Protein AF-A0A0A9FRZ3-F1 (afdb_monomer_lite)

Sequence (69 aa):
MCTNLCKIPCQKFIQDSFGMPVYMSPNFEDMSCEMIFGHEPPEDDPALKQPCFATKCIAKQNHHVNCSI

Radius of gyration: 14.71 Å; chains: 1; bounding box: 43×22×26 Å

Secondary structure (DSSP, 8-state):
--HHHHTHHHHHHHHHHHSS-EEEEE-TTT--EEEEET-PPPSS-HHHHSPTTTT-----TTS------

pLDDT: mean 76.31, std 13.16, range [51.16, 92.94]

Structure (mmCIF, N/CA/C/O backbone):
data_AF-A0A0A9FRZ3-F1
#
_entry.id   AF-A0A0A9FRZ3-F1
#
loop_
_atom_site.group_PDB
_atom_site.id
_atom_site.typ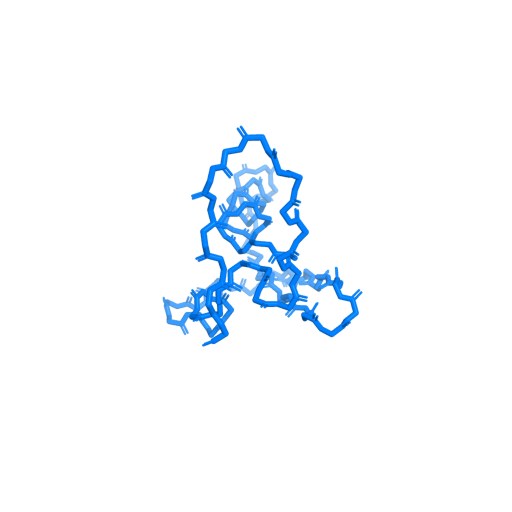e_symbol
_atom_site.label_atom_id
_atom_site.label_alt_id
_atom_site.label_comp_id
_atom_site.label_asym_id
_atom_site.label_entity_id
_atom_site.label_seq_id
_atom_site.pdbx_PDB_ins_code
_atom_site.Cartn_x
_atom_site.Cartn_y
_atom_site.Cartn_z
_atom_site.occupancy
_atom_site.B_iso_or_equiv
_atom_site.auth_seq_id
_atom_site.auth_comp_id
_atom_site.auth_asym_id
_atom_site.auth_atom_id
_atom_site.pdbx_PDB_model_num
ATOM 1 N N . MET A 1 1 ? 7.617 0.405 -6.195 1.00 62.91 1 MET A N 1
ATOM 2 C CA . MET A 1 1 ? 6.451 0.410 -5.289 1.00 62.91 1 MET A CA 1
ATOM 3 C C . MET A 1 1 ? 6.390 -0.945 -4.592 1.00 62.91 1 MET A C 1
ATOM 5 O O . MET A 1 1 ? 6.596 -1.936 -5.280 1.00 62.91 1 MET A O 1
ATOM 9 N N . CYS A 1 2 ? 6.176 -1.012 -3.274 1.00 70.06 2 CYS A N 1
ATOM 10 C CA . CYS A 1 2 ? 6.071 -2.286 -2.551 1.00 70.06 2 CYS A CA 1
ATOM 11 C C . CYS A 1 2 ? 4.750 -2.349 -1.789 1.00 70.06 2 CYS A C 1
ATOM 13 O O . CYS A 1 2 ? 4.539 -1.560 -0.871 1.00 70.06 2 CYS A O 1
ATOM 15 N N . THR A 1 3 ? 3.868 -3.275 -2.154 1.00 74.56 3 THR A N 1
ATOM 16 C CA . THR A 1 3 ? 2.496 -3.350 -1.629 1.00 74.56 3 THR A CA 1
ATOM 17 C C . THR A 1 3 ? 2.432 -3.614 -0.123 1.00 74.56 3 THR A C 1
ATOM 19 O O . THR A 1 3 ? 1.613 -3.009 0.566 1.00 74.56 3 THR A O 1
ATOM 22 N N . ASN A 1 4 ? 3.381 -4.371 0.427 1.00 73.19 4 ASN A N 1
ATOM 23 C CA . ASN A 1 4 ? 3.492 -4.579 1.877 1.00 73.19 4 ASN A CA 1
ATOM 24 C C . ASN A 1 4 ? 3.911 -3.321 2.661 1.00 73.19 4 ASN A C 1
ATOM 26 O O . ASN A 1 4 ? 3.730 -3.275 3.874 1.00 73.19 4 ASN A O 1
ATOM 30 N N . LE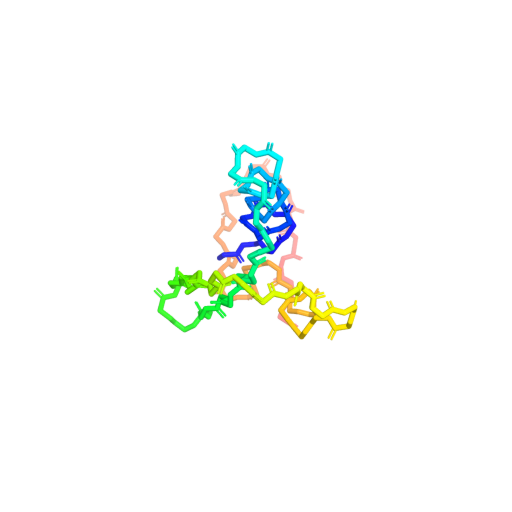U A 1 5 ? 4.452 -2.298 1.988 1.00 74.25 5 LEU A N 1
ATOM 31 C CA . LEU A 1 5 ? 4.893 -1.051 2.618 1.00 74.25 5 LEU A CA 1
ATOM 32 C C . LEU A 1 5 ? 3.984 0.140 2.301 1.00 74.25 5 LEU A C 1
ATOM 34 O O . LEU A 1 5 ? 3.802 1.000 3.152 1.00 74.25 5 LEU A O 1
ATOM 38 N N . CYS A 1 6 ? 3.442 0.231 1.086 1.00 78.81 6 CYS A N 1
ATOM 39 C CA . CYS A 1 6 ? 2.649 1.388 0.667 1.00 78.81 6 CYS A CA 1
ATOM 40 C C . CYS A 1 6 ? 1.143 1.122 0.647 1.00 78.81 6 CYS A C 1
ATOM 42 O O . CYS A 1 6 ? 0.381 2.051 0.871 1.00 78.81 6 CYS A O 1
ATOM 44 N N . LYS A 1 7 ? 0.705 -0.116 0.379 1.00 84.56 7 LYS A N 1
ATOM 45 C CA . LYS A 1 7 ? -0.711 -0.450 0.182 1.00 84.56 7 LYS A CA 1
ATOM 46 C C . LYS A 1 7 ? -1.364 -0.857 1.496 1.00 84.56 7 LYS A C 1
ATOM 48 O O . LYS A 1 7 ? -2.201 -0.116 1.997 1.00 84.56 7 LYS A O 1
ATOM 53 N N . ILE A 1 8 ? -0.909 -1.952 2.108 1.00 85.88 8 ILE A N 1
ATOM 54 C CA . ILE A 1 8 ? -1.509 -2.486 3.343 1.00 85.88 8 ILE A CA 1
ATOM 55 C C . ILE A 1 8 ? -1.548 -1.451 4.483 1.00 85.88 8 ILE A C 1
ATOM 57 O O . ILE A 1 8 ? -2.633 -1.185 5.005 1.00 85.88 8 ILE A O 1
ATOM 61 N N . PRO A 1 9 ? -0.424 -0.820 4.884 1.00 86.31 9 PRO A N 1
ATOM 62 C CA . PRO A 1 9 ? -0.460 0.113 6.007 1.00 86.31 9 PRO A CA 1
ATOM 63 C C . PRO A 1 9 ? -1.231 1.396 5.687 1.00 86.31 9 PRO A C 1
ATOM 65 O O . PRO A 1 9 ? -1.822 1.977 6.590 1.00 86.31 9 PRO A O 1
ATOM 68 N N . CYS A 1 10 ? -1.270 1.840 4.427 1.00 87.06 10 CYS A N 1
ATOM 69 C CA . CYS A 1 10 ? -1.977 3.066 4.069 1.00 87.06 10 CYS A CA 1
ATOM 70 C C . CYS A 1 10 ? -3.492 2.840 3.967 1.00 87.06 10 CYS A C 1
ATOM 72 O O . CYS A 1 10 ? -4.260 3.662 4.461 1.00 87.06 10 CYS A O 1
ATOM 74 N N . GLN A 1 11 ? -3.925 1.687 3.445 1.00 88.94 11 GLN A N 1
ATOM 75 C CA . GLN A 1 11 ? -5.326 1.264 3.516 1.00 88.94 11 GLN A CA 1
ATOM 76 C C . GLN A 1 11 ? -5.800 1.171 4.966 1.00 88.94 11 GLN A C 1
ATOM 78 O O . GLN A 1 11 ? -6.830 1.746 5.311 1.00 88.94 11 GLN A O 1
ATOM 83 N N . LYS A 1 12 ? -5.002 0.528 5.830 1.00 89.31 12 LYS A N 1
ATOM 84 C CA . LYS A 1 12 ? -5.291 0.436 7.262 1.00 89.31 12 LYS A CA 1
ATOM 85 C C . LYS A 1 12 ? -5.364 1.817 7.918 1.00 89.31 12 LYS A C 1
ATOM 87 O O . LYS A 1 12 ? -6.322 2.105 8.618 1.00 89.31 12 LYS A O 1
ATOM 92 N N . PHE A 1 13 ? -4.392 2.689 7.650 1.00 90.12 13 PHE A N 1
ATOM 93 C CA . PHE A 1 13 ? -4.367 4.042 8.203 1.00 90.12 13 PHE A CA 1
ATOM 94 C C . PHE A 1 13 ? -5.600 4.857 7.805 1.00 90.12 13 PHE A C 1
ATOM 96 O O . PHE A 1 13 ? -6.183 5.532 8.652 1.00 90.12 13 PHE A O 1
ATOM 103 N N . ILE A 1 14 ? -6.006 4.798 6.534 1.00 89.12 14 ILE A N 1
ATOM 104 C CA . ILE A 1 14 ? -7.180 5.528 6.049 1.00 89.12 14 ILE A CA 1
ATOM 105 C C . ILE A 1 14 ? -8.457 4.958 6.665 1.00 89.12 14 ILE A C 1
ATOM 107 O O . ILE A 1 14 ? -9.310 5.729 7.100 1.00 89.12 14 ILE A O 1
ATOM 111 N N . GLN A 1 15 ? -8.572 3.634 6.757 1.00 88.88 15 GLN A N 1
ATOM 112 C CA . GLN A 1 15 ? -9.715 2.992 7.398 1.00 88.88 15 GLN A CA 1
ATOM 113 C C . GLN A 1 15 ? -9.814 3.362 8.883 1.00 88.88 15 GLN A C 1
ATOM 115 O O . GLN A 1 15 ? -10.884 3.758 9.336 1.00 88.88 15 GLN A O 1
ATOM 120 N N . ASP A 1 16 ? -8.700 3.314 9.614 1.00 91.75 16 ASP A N 1
ATOM 121 C CA . ASP A 1 16 ? -8.654 3.618 11.047 1.00 91.75 16 ASP A CA 1
ATOM 122 C C . ASP A 1 16 ? -8.869 5.122 11.326 1.00 91.75 16 ASP A C 1
ATOM 124 O O . ASP A 1 16 ? -9.492 5.483 12.323 1.00 91.75 16 ASP A O 1
ATOM 128 N N . SER A 1 17 ? -8.384 6.011 10.449 1.00 92.94 17 SER A N 1
ATOM 129 C CA . SER A 1 17 ? -8.443 7.471 10.656 1.00 92.94 17 SER A CA 1
ATOM 130 C C . SER A 1 17 ? -9.722 8.121 10.127 1.00 92.94 17 SER A C 1
ATOM 132 O O . SER A 1 17 ? -10.238 9.049 10.745 1.00 92.94 17 SER A O 1
ATOM 134 N N . PHE A 1 18 ? -10.222 7.672 8.972 1.00 88.00 18 PHE A N 1
ATOM 135 C CA . PHE A 1 18 ? -11.392 8.257 8.305 1.00 88.00 18 PHE A CA 1
ATOM 136 C C . PHE A 1 18 ? -12.652 7.394 8.427 1.00 88.00 18 PHE A C 1
ATOM 138 O O . PHE A 1 18 ? -13.734 7.859 8.075 1.00 88.00 18 PHE A O 1
ATOM 145 N N . GLY A 1 19 ? -12.538 6.151 8.905 1.00 90.25 19 GLY A N 1
ATOM 146 C CA . GLY A 1 19 ? -13.680 5.253 9.084 1.00 90.25 19 GLY A CA 1
ATOM 147 C C . GLY A 1 19 ? -14.312 4.771 7.777 1.00 90.25 19 GLY A C 1
ATOM 148 O O . GLY A 1 19 ? -15.447 4.301 7.796 1.00 90.25 19 GLY A O 1
ATOM 149 N N . MET A 1 20 ? -13.614 4.895 6.643 1.00 89.25 20 MET A N 1
ATOM 150 C CA . MET A 1 20 ? -14.110 4.454 5.337 1.00 89.25 20 MET A CA 1
ATOM 151 C C . MET A 1 20 ? -13.186 3.412 4.704 1.00 89.25 20 MET A C 1
ATOM 153 O O . MET A 1 20 ? -11.962 3.532 4.821 1.00 89.25 20 MET A O 1
ATOM 157 N N . PRO A 1 21 ? -13.740 2.404 4.006 1.00 88.06 21 PRO A N 1
ATOM 158 C CA . PRO A 1 21 ? -12.927 1.466 3.252 1.00 88.06 21 PRO A CA 1
ATOM 159 C C . PRO A 1 21 ? -12.225 2.194 2.102 1.00 88.06 21 PRO A C 1
ATOM 161 O O . PRO A 1 21 ? -12.792 3.090 1.468 1.00 88.06 21 PRO A O 1
ATOM 164 N N . VAL A 1 22 ? -10.979 1.811 1.838 1.00 90.19 22 VAL A N 1
ATOM 165 C CA . VAL A 1 22 ? -10.215 2.318 0.700 1.00 90.19 22 VAL A CA 1
ATOM 166 C C . VAL A 1 22 ? -9.468 1.180 0.020 1.00 90.19 22 VAL A C 1
ATOM 168 O O . VAL A 1 22 ? -8.803 0.352 0.655 1.00 90.19 22 VAL A O 1
ATOM 171 N N . TYR A 1 23 ? -9.524 1.177 -1.302 1.00 89.12 23 TYR A N 1
ATOM 172 C CA . TYR A 1 23 ? -8.738 0.289 -2.129 1.00 89.12 23 TYR A CA 1
ATOM 173 C C . TYR A 1 23 ? -7.596 1.052 -2.792 1.00 89.12 23 TYR A C 1
ATOM 175 O O . TYR A 1 23 ? -7.808 2.093 -3.404 1.00 89.12 23 TYR A O 1
ATOM 183 N N . MET A 1 24 ? -6.374 0.542 -2.664 1.00 88.50 24 MET A N 1
ATOM 184 C CA . MET A 1 24 ? -5.205 1.115 -3.324 1.00 88.50 24 MET A CA 1
ATOM 185 C C . MET A 1 24 ? -4.799 0.271 -4.525 1.00 88.50 24 MET A C 1
ATOM 187 O O . MET A 1 24 ? -4.387 -0.878 -4.360 1.00 88.50 24 MET A O 1
ATOM 191 N N . SER A 1 25 ? -4.867 0.847 -5.721 1.00 87.44 25 SER A N 1
ATOM 192 C CA . SER A 1 25 ? -4.463 0.207 -6.971 1.00 87.44 25 SER A CA 1
ATOM 193 C C . SER A 1 25 ? -3.116 0.772 -7.439 1.00 87.44 25 SER A C 1
ATOM 195 O O . SER A 1 25 ? -3.067 1.894 -7.945 1.00 87.44 25 SER A O 1
ATOM 197 N N . PRO A 1 26 ? -1.995 0.057 -7.235 1.00 84.94 26 PRO A N 1
ATOM 198 C CA . PRO A 1 26 ? -0.697 0.517 -7.706 1.00 84.94 26 PRO A CA 1
ATOM 199 C C . PRO A 1 26 ? -0.549 0.294 -9.213 1.00 84.94 26 PRO A C 1
ATOM 201 O O . PRO A 1 26 ? -0.786 -0.806 -9.714 1.00 84.94 26 PRO A O 1
ATOM 204 N N . ASN A 1 27 ? -0.056 1.311 -9.910 1.00 83.12 27 ASN A N 1
ATOM 205 C CA . ASN A 1 27 ? 0.482 1.189 -11.251 1.00 83.12 27 ASN A CA 1
ATOM 206 C C . ASN A 1 27 ? 2.012 1.034 -11.161 1.00 83.12 27 ASN A C 1
ATOM 208 O O . ASN A 1 27 ? 2.743 1.867 -10.620 1.00 83.12 27 ASN A O 1
ATOM 212 N N . PHE A 1 28 ? 2.509 -0.113 -11.623 1.00 77.19 28 PHE A N 1
ATOM 213 C CA . PHE A 1 28 ? 3.928 -0.459 -11.536 1.00 77.19 28 PHE A CA 1
ATOM 214 C C . PHE A 1 28 ? 4.757 0.097 -12.703 1.00 77.19 28 PHE A C 1
ATOM 216 O O . PHE A 1 28 ? 5.984 0.135 -12.585 1.00 77.19 28 PHE A O 1
ATOM 223 N N . GLU A 1 29 ? 4.116 0.542 -13.789 1.00 78.50 29 GLU A N 1
ATOM 224 C CA . GLU A 1 29 ? 4.791 1.111 -14.961 1.00 78.50 29 GLU A CA 1
ATOM 225 C C . GLU A 1 29 ? 5.266 2.544 -14.690 1.00 78.50 29 GLU A C 1
ATOM 227 O O . GLU A 1 29 ? 6.427 2.877 -14.929 1.00 78.50 29 GLU A O 1
ATOM 232 N N . ASP A 1 30 ? 4.392 3.372 -14.120 1.00 79.69 30 ASP A N 1
ATOM 233 C CA . ASP A 1 30 ? 4.650 4.779 -13.783 1.00 79.69 30 ASP A CA 1
ATOM 234 C C . ASP A 1 30 ? 5.016 4.992 -12.299 1.00 79.69 30 ASP A C 1
ATOM 236 O O . ASP A 1 30 ? 5.425 6.084 -11.901 1.00 79.69 30 ASP A O 1
ATOM 240 N N . MET A 1 31 ? 4.916 3.937 -11.482 1.00 77.38 31 MET A N 1
ATOM 241 C CA . MET A 1 31 ? 5.096 3.965 -10.027 1.00 77.38 31 MET A CA 1
ATOM 242 C C . MET A 1 31 ? 4.065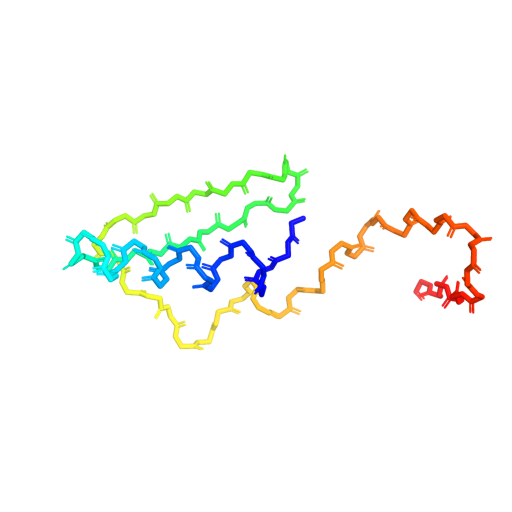 4.823 -9.275 1.00 77.38 31 MET A C 1
ATOM 244 O O . MET A 1 31 ? 4.339 5.235 -8.143 1.00 77.38 31 MET A O 1
ATOM 248 N N . SER A 1 32 ? 2.893 5.072 -9.861 1.00 82.50 32 SER A N 1
ATOM 249 C CA . SER A 1 32 ? 1.776 5.779 -9.230 1.00 82.50 32 SER A CA 1
ATOM 250 C C . SER A 1 32 ? 0.838 4.821 -8.479 1.00 82.50 32 SER A C 1
ATOM 252 O O . SER A 1 32 ? 0.899 3.601 -8.635 1.00 82.50 32 SER A O 1
ATOM 254 N N . CYS A 1 33 ? 0.010 5.348 -7.574 1.00 85.25 33 CYS A N 1
ATOM 255 C CA . CYS A 1 33 ? -0.987 4.566 -6.839 1.00 85.25 33 CYS A CA 1
ATOM 256 C C . CYS A 1 33 ? -2.310 5.322 -6.824 1.00 85.25 33 CYS A C 1
ATOM 258 O O . CYS A 1 33 ? -2.364 6.456 -6.344 1.00 85.25 33 CYS A O 1
ATOM 260 N N . GLU A 1 34 ? -3.369 4.685 -7.306 1.00 88.94 34 GLU A N 1
ATOM 261 C CA . GLU A 1 34 ? -4.718 5.230 -7.250 1.00 88.94 34 GLU A CA 1
ATOM 262 C C 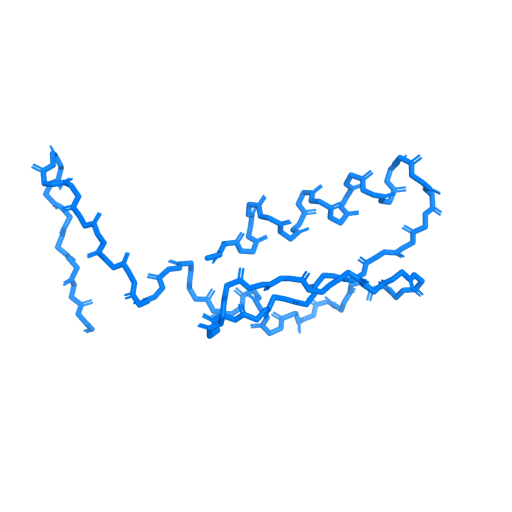. GLU A 1 34 ? -5.407 4.802 -5.954 1.00 88.94 34 GLU A C 1
ATOM 264 O O . GLU A 1 34 ? -5.366 3.633 -5.565 1.00 88.94 34 GLU A O 1
ATOM 269 N N . MET A 1 35 ? -6.048 5.757 -5.278 1.00 89.56 35 MET A N 1
ATOM 270 C CA . MET A 1 35 ? -6.818 5.514 -4.058 1.00 89.56 35 MET A CA 1
ATOM 271 C C . MET A 1 35 ? -8.310 5.585 -4.379 1.00 89.56 35 MET A C 1
ATOM 273 O O . MET A 1 35 ? -8.820 6.637 -4.760 1.00 89.56 35 MET A O 1
ATOM 277 N N . ILE A 1 36 ? -9.010 4.468 -4.212 1.00 89.75 36 ILE A N 1
ATOM 278 C CA . ILE A 1 36 ? -10.436 4.323 -4.497 1.00 89.75 36 ILE A CA 1
ATOM 279 C C . ILE A 1 36 ? -11.177 4.246 -3.162 1.00 89.75 36 ILE A C 1
ATOM 281 O O . ILE A 1 36 ? -11.148 3.227 -2.470 1.00 89.75 36 ILE A O 1
ATOM 285 N N . PHE A 1 37 ? -11.818 5.347 -2.781 1.00 89.81 37 PHE A N 1
ATOM 286 C CA . PHE A 1 37 ? -12.606 5.439 -1.552 1.00 89.81 37 PHE A CA 1
ATOM 287 C C . PHE A 1 37 ? -13.941 4.699 -1.690 1.00 89.81 37 PHE A C 1
ATOM 289 O O . PHE A 1 37 ? -14.560 4.711 -2.752 1.00 89.81 37 PHE A O 1
ATOM 296 N N . GLY A 1 38 ? -14.399 4.067 -0.610 1.00 87.12 38 GLY A N 1
ATOM 297 C CA . GLY A 1 38 ? -15.654 3.312 -0.582 1.00 87.12 38 GLY A CA 1
ATOM 298 C C . GLY A 1 38 ? -15.550 1.889 -1.139 1.00 87.12 38 GLY A C 1
ATOM 299 O O . GLY A 1 38 ? -16.555 1.185 -1.167 1.00 87.12 38 GLY A O 1
ATOM 300 N N . HIS A 1 39 ? -14.363 1.456 -1.569 1.00 86.44 39 HIS A N 1
ATOM 301 C CA . HIS A 1 39 ? -14.135 0.104 -2.072 1.00 86.44 39 HIS A CA 1
ATOM 302 C C . HIS A 1 39 ? -13.355 -0.720 -1.048 1.00 86.44 39 HIS A C 1
ATOM 304 O O . HIS A 1 39 ? -12.295 -0.296 -0.581 1.00 86.44 39 HIS A O 1
ATOM 310 N N . GLU A 1 40 ? -13.885 -1.887 -0.687 1.00 84.69 40 GLU A N 1
ATOM 311 C CA . GLU A 1 40 ? -13.179 -2.813 0.194 1.00 84.69 40 GLU A CA 1
ATOM 312 C C . GLU A 1 40 ? -12.002 -3.465 -0.542 1.00 84.69 40 GLU A C 1
ATOM 314 O O . GLU A 1 40 ? -12.113 -3.778 -1.731 1.00 84.69 40 GLU A O 1
ATOM 319 N N . PRO A 1 41 ? -10.857 -3.667 0.134 1.00 81.81 41 PRO A N 1
ATOM 320 C CA . PRO A 1 41 ? -9.759 -4.419 -0.445 1.00 81.81 41 PRO A CA 1
ATOM 321 C C . PRO A 1 41 ? -10.209 -5.848 -0.801 1.00 81.81 41 PRO A C 1
ATOM 323 O O . PRO A 1 41 ? -10.779 -6.525 0.055 1.00 81.81 41 PRO A O 1
ATOM 326 N N . PRO A 1 42 ? -9.950 -6.329 -2.028 1.00 83.38 42 PRO A N 1
ATOM 327 C CA . PRO A 1 42 ? -10.216 -7.711 -2.396 1.00 83.38 42 PRO A CA 1
ATOM 328 C C . PRO A 1 42 ? -9.316 -8.659 -1.593 1.00 83.38 42 PRO A C 1
ATOM 330 O O . PRO A 1 42 ? -8.164 -8.338 -1.302 1.00 83.38 42 PRO A O 1
ATOM 333 N N . GLU A 1 43 ? -9.832 -9.844 -1.266 1.00 79.38 43 GLU A N 1
ATOM 334 C CA . GLU A 1 43 ? -9.100 -10.851 -0.485 1.00 79.38 43 GLU A CA 1
ATOM 335 C C . GLU A 1 43 ? -7.877 -11.399 -1.244 1.00 79.38 43 GLU A C 1
ATOM 337 O O . GLU A 1 43 ? -6.807 -11.568 -0.662 1.00 79.38 43 GLU A O 1
ATOM 342 N N . ASP A 1 44 ? -8.005 -11.611 -2.560 1.00 80.44 44 ASP A N 1
ATOM 343 C CA . ASP A 1 44 ? -6.926 -12.104 -3.422 1.00 80.44 44 ASP A CA 1
ATOM 344 C C . ASP A 1 44 ? -6.427 -11.006 -4.371 1.00 80.44 44 ASP A C 1
ATOM 346 O O . ASP A 1 44 ? -6.802 -10.902 -5.542 1.00 80.44 44 ASP A O 1
ATOM 350 N N . ASP A 1 45 ? -5.596 -10.128 -3.823 1.00 80.12 45 ASP A N 1
ATOM 351 C CA . ASP A 1 45 ? -5.139 -8.931 -4.506 1.00 80.12 45 ASP A CA 1
ATOM 352 C C . ASP A 1 45 ? -4.004 -9.218 -5.509 1.00 80.12 45 ASP A C 1
ATOM 354 O O . ASP A 1 45 ? -2.909 -9.646 -5.115 1.00 80.12 45 ASP A O 1
ATOM 358 N N . PRO A 1 46 ? -4.183 -8.929 -6.810 1.00 80.38 46 PRO A N 1
ATOM 359 C CA . PRO A 1 46 ? -3.150 -9.183 -7.810 1.00 80.38 46 PRO A CA 1
ATOM 360 C C . PRO A 1 46 ? -1.880 -8.353 -7.573 1.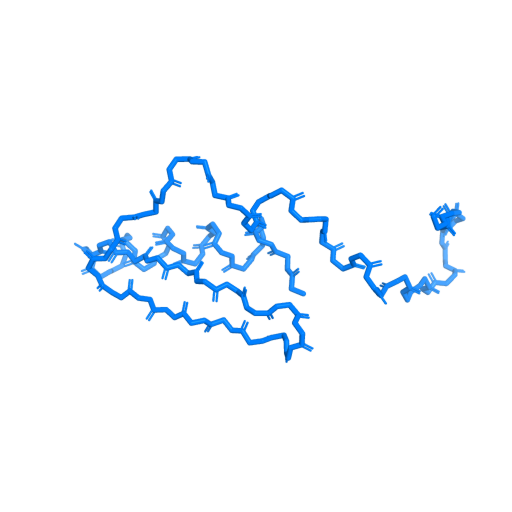00 80.38 46 PRO A C 1
ATOM 362 O O . PRO A 1 46 ? -0.786 -8.789 -7.938 1.00 80.38 46 PRO A O 1
ATOM 365 N N . ALA A 1 47 ? -1.982 -7.194 -6.915 1.00 77.94 47 ALA A N 1
ATOM 366 C CA . ALA A 1 47 ? -0.822 -6.371 -6.596 1.00 77.94 47 ALA A CA 1
ATOM 367 C C . ALA A 1 47 ? 0.037 -6.962 -5.460 1.00 77.94 47 ALA A C 1
ATOM 369 O O . ALA A 1 47 ? 1.199 -6.577 -5.318 1.00 77.94 47 ALA A O 1
ATOM 370 N N . LEU A 1 48 ? -0.494 -7.900 -4.663 1.00 78.25 48 LEU A N 1
ATOM 371 C CA . LEU A 1 48 ? 0.286 -8.655 -3.669 1.00 78.25 48 LEU A CA 1
ATOM 372 C C . LEU A 1 48 ? 1.087 -9.805 -4.298 1.00 78.25 48 LEU A C 1
ATOM 374 O O . LEU A 1 48 ? 2.074 -10.247 -3.715 1.00 78.25 48 LEU A O 1
ATOM 378 N N . LYS A 1 49 ? 0.704 -10.266 -5.496 1.00 78.31 49 LYS A N 1
ATOM 379 C CA . LYS A 1 49 ? 1.399 -11.343 -6.227 1.00 78.31 49 LYS A CA 1
ATOM 380 C C . LYS A 1 49 ? 2.660 -10.859 -6.952 1.00 78.31 49 LYS A C 1
ATOM 382 O O . LYS A 1 49 ? 3.513 -11.662 -7.316 1.00 78.31 49 LYS A O 1
ATOM 387 N N . GLN A 1 50 ? 2.782 -9.552 -7.169 1.00 68.88 50 GLN A N 1
ATOM 388 C CA . GLN A 1 50 ? 3.919 -8.930 -7.847 1.00 68.88 50 GLN A CA 1
ATOM 389 C C . GLN A 1 50 ? 5.076 -8.686 -6.855 1.00 68.88 50 GLN A C 1
ATOM 391 O O . GLN A 1 50 ? 4.853 -8.077 -5.804 1.00 68.88 50 GLN A O 1
ATOM 396 N N . PRO A 1 51 ? 6.322 -9.107 -7.157 1.00 70.31 51 PRO A N 1
ATOM 397 C CA . PRO A 1 51 ? 7.451 -8.864 -6.268 1.00 70.31 51 PRO A CA 1
ATOM 398 C C . PRO A 1 51 ? 7.801 -7.373 -6.194 1.00 70.31 51 PRO A C 1
ATOM 400 O O . PRO A 1 51 ? 7.816 -6.650 -7.195 1.00 70.31 51 PRO A O 1
ATOM 403 N N . CYS A 1 52 ? 8.129 -6.902 -4.989 1.00 70.25 52 CYS A N 1
ATOM 404 C CA . CYS A 1 52 ? 8.531 -5.518 -4.771 1.00 70.25 52 CYS A CA 1
ATOM 405 C C . CYS A 1 52 ? 9.801 -5.193 -5.570 1.00 70.25 52 CYS A C 1
ATOM 407 O O . CYS A 1 52 ? 10.843 -5.802 -5.354 1.00 70.25 52 CYS A O 1
ATOM 409 N N . PHE A 1 53 ? 9.720 -4.193 -6.454 1.00 64.19 53 PHE A N 1
ATOM 410 C CA . PHE A 1 53 ? 10.849 -3.727 -7.273 1.00 64.19 53 PHE A CA 1
ATOM 411 C C . PHE A 1 53 ? 11.463 -4.787 -8.207 1.00 64.19 53 PHE A C 1
ATOM 413 O O . PHE A 1 53 ? 12.666 -4.741 -8.458 1.00 64.19 53 PHE A O 1
ATOM 420 N N . ALA A 1 54 ? 10.647 -5.673 -8.789 1.00 59.59 54 ALA A N 1
ATOM 421 C CA . ALA A 1 54 ? 11.074 -6.662 -9.792 1.00 59.59 54 ALA A CA 1
ATOM 422 C C . ALA A 1 54 ? 12.023 -6.097 -10.876 1.00 59.59 54 ALA A C 1
ATOM 424 O O . ALA A 1 54 ? 12.972 -6.750 -11.291 1.00 59.59 54 ALA A O 1
ATOM 425 N N . THR A 1 55 ? 11.801 -4.848 -11.300 1.00 56.25 55 THR A N 1
ATOM 426 C CA . THR A 1 55 ? 12.563 -4.156 -12.354 1.00 56.25 55 THR A CA 1
ATOM 427 C C . THR A 1 55 ? 13.716 -3.281 -11.855 1.00 56.25 55 THR A C 1
ATOM 429 O O . THR A 1 55 ? 14.398 -2.650 -12.660 1.00 56.25 55 THR A O 1
ATOM 432 N N . LYS A 1 56 ? 13.962 -3.197 -10.541 1.00 56.31 56 LYS A N 1
ATOM 433 C CA . LYS A 1 56 ? 14.999 -2.325 -9.966 1.00 56.31 56 LYS A CA 1
ATOM 434 C C . LYS A 1 56 ? 15.834 -3.066 -8.924 1.00 56.31 56 LYS A C 1
ATOM 436 O O . LYS A 1 56 ? 15.818 -2.711 -7.748 1.00 56.31 56 LYS A O 1
ATOM 441 N N . CYS A 1 57 ? 16.648 -4.028 -9.363 1.00 54.81 57 CYS A N 1
ATOM 442 C CA . CYS A 1 57 ? 17.847 -4.376 -8.600 1.00 54.81 57 CYS A CA 1
ATOM 443 C C . CYS A 1 57 ? 18.840 -3.198 -8.690 1.00 54.81 57 CYS A C 1
ATOM 445 O O . CYS A 1 57 ? 19.731 -3.166 -9.532 1.00 54.81 57 CYS A O 1
ATOM 447 N N . ILE A 1 58 ? 18.663 -2.184 -7.837 1.00 59.84 58 ILE A N 1
ATOM 448 C CA . ILE A 1 58 ? 19.691 -1.171 -7.561 1.00 59.84 58 ILE A CA 1
ATOM 449 C C . ILE A 1 58 ? 20.446 -1.664 -6.328 1.00 59.84 58 ILE A C 1
ATOM 451 O O . ILE A 1 58 ? 20.272 -1.162 -5.217 1.00 59.84 58 ILE A O 1
ATOM 455 N N . ALA A 1 59 ? 21.242 -2.718 -6.503 1.00 55.50 59 ALA A N 1
ATOM 456 C CA . ALA A 1 59 ? 22.132 -3.181 -5.452 1.00 55.50 59 ALA A CA 1
ATOM 457 C C . ALA A 1 59 ? 23.198 -2.100 -5.204 1.00 55.50 59 ALA A C 1
ATOM 459 O O . ALA A 1 59 ? 24.155 -1.966 -5.965 1.00 55.50 59 ALA A O 1
ATOM 460 N N . LYS A 1 60 ? 23.066 -1.319 -4.124 1.00 54.56 60 LYS A N 1
ATOM 461 C CA . LYS A 1 60 ? 24.248 -0.698 -3.514 1.00 54.56 60 LYS A CA 1
ATOM 462 C C . LYS A 1 60 ? 25.053 -1.844 -2.905 1.00 54.56 60 LYS A C 1
ATOM 464 O O . LYS A 1 60 ? 24.600 -2.459 -1.943 1.00 54.56 60 LYS A O 1
ATOM 469 N N . GLN A 1 61 ? 26.191 -2.156 -3.521 1.00 51.94 61 GLN A N 1
ATOM 470 C CA . GLN A 1 61 ? 27.066 -3.304 -3.250 1.00 51.94 61 GLN A CA 1
ATOM 471 C C . GLN 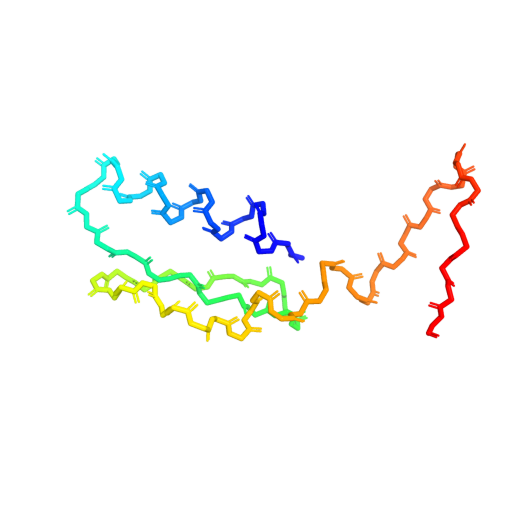A 1 61 ? 27.713 -3.293 -1.846 1.00 51.94 61 GLN A C 1
ATOM 473 O O . GLN A 1 61 ? 28.930 -3.311 -1.727 1.00 51.94 61 GLN A O 1
ATOM 478 N N . ASN A 1 62 ? 26.933 -3.250 -0.765 1.00 55.28 62 ASN A N 1
ATOM 479 C CA . ASN A 1 62 ? 27.470 -3.345 0.601 1.00 55.28 62 ASN A CA 1
ATOM 480 C C . ASN A 1 62 ? 27.217 -4.716 1.240 1.00 55.28 62 ASN A C 1
ATOM 482 O O . ASN A 1 62 ? 27.915 -5.095 2.171 1.00 55.28 62 ASN A O 1
ATOM 486 N N . HIS A 1 63 ? 26.263 -5.486 0.716 1.00 56.59 63 HIS A N 1
ATOM 487 C CA . HIS A 1 63 ? 26.049 -6.879 1.090 1.00 56.59 63 HIS A CA 1
ATOM 488 C C . HIS A 1 63 ? 25.858 -7.697 -0.182 1.00 56.59 63 HIS A C 1
ATOM 490 O O . HIS A 1 63 ? 25.224 -7.237 -1.127 1.00 56.59 63 HIS A O 1
ATOM 496 N N . HIS A 1 64 ? 26.465 -8.878 -0.217 1.00 51.50 64 HIS A N 1
ATOM 497 C CA . HIS A 1 64 ? 26.630 -9.749 -1.381 1.00 51.50 64 HIS A CA 1
ATOM 498 C C . HIS A 1 64 ? 25.286 -10.369 -1.828 1.00 51.50 64 HIS A C 1
ATOM 500 O O . HIS A 1 64 ? 25.065 -11.568 -1.689 1.00 51.50 64 HIS A O 1
ATOM 506 N N . VAL A 1 65 ? 24.351 -9.550 -2.316 1.00 56.25 65 VAL A N 1
ATOM 507 C CA . VAL A 1 65 ? 23.069 -10.006 -2.864 1.00 56.25 65 VAL A CA 1
ATOM 508 C C . VAL A 1 65 ? 23.231 -10.324 -4.346 1.00 56.25 65 VAL A C 1
ATOM 510 O O . VAL A 1 65 ? 23.468 -9.439 -5.166 1.00 56.25 65 VAL A O 1
ATOM 513 N N . ASN A 1 66 ? 23.124 -11.607 -4.688 1.00 56.44 66 ASN A N 1
ATOM 514 C CA . ASN A 1 66 ? 23.134 -12.062 -6.072 1.00 56.44 66 ASN A CA 1
ATOM 515 C C . ASN A 1 66 ? 21.717 -11.925 -6.656 1.00 56.44 66 ASN A C 1
ATOM 517 O O . ASN A 1 66 ? 20.857 -12.768 -6.406 1.00 56.44 66 ASN A O 1
ATOM 521 N N . CYS A 1 67 ? 21.458 -10.839 -7.389 1.00 56.16 67 CYS A N 1
ATOM 522 C CA . CYS A 1 67 ? 20.227 -10.673 -8.163 1.00 56.16 67 CYS A CA 1
ATOM 523 C C . CYS A 1 67 ? 20.343 -11.494 -9.453 1.00 56.16 67 CYS A C 1
ATOM 525 O O . CYS A 1 67 ? 20.940 -11.035 -10.424 1.00 56.16 67 CYS A O 1
ATOM 527 N N . SER A 1 68 ? 19.794 -12.707 -9.457 1.00 55.06 68 SER A N 1
ATOM 528 C CA . SER A 1 68 ? 19.576 -13.462 -10.696 1.00 55.06 68 SER A CA 1
ATOM 529 C C . SER A 1 68 ? 18.210 -13.088 -11.272 1.00 55.06 68 SER A C 1
ATOM 531 O O . SER A 1 68 ? 17.248 -12.981 -10.511 1.00 55.06 68 SER A O 1
ATOM 533 N N . ILE A 1 69 ? 18.186 -12.826 -12.582 1.00 51.16 69 ILE A N 1
ATOM 534 C CA . ILE A 1 69 ? 16.989 -12.541 -13.393 1.00 51.16 69 ILE A CA 1
ATOM 535 C C . ILE A 1 69 ? 16.055 -13.751 -13.379 1.00 51.16 69 ILE A C 1
ATOM 537 O O . ILE A 1 69 ? 16.586 -14.882 -13.482 1.00 51.16 69 ILE A O 1
#

InterPro domains:
  IPR025114 Beta-carotene isomerase D27-like, C-terminal [PF13225] (1-43)
  IPR038938 Beta-carotene isomerase D27-like [PTHR33591] (1-67)

Foldseek 3Di:
DQCVPPPVVVQVVCCVPVVWGWHWDADPVVRDIDIDTRDHYDPDDPSNVDDDPPPDPPDPPPDPDDDDD

Organism: Arundo donax (NCBI:txid35708)